Protein AF-A0A0N1EV50-F1 (afdb_monomer_lite)

Sequence (62 aa):
MLNKALLICYRIIATVIILMPLILNVVMRGDVVASFIYVPLLALVLLLIAVYCDDKLVRFIT

Secondary structure (DSSP, 8-state):
-HHHHHHHHHHHHHHHHHHHHHHHHHHHT--HHIIIIIHHHHHHHHHHHHHHHHHHHHHHH-

pLDDT: mean 90.78, std 4.89, range [72.75, 96.06]

Foldseek 3Di:
DVLVVVLVVLVVVLVCVLCVLVVCCVVVVDDPCCNPPVSVVVSVVSVVVSVVVSVVSVVVSD

Structure (mmCIF, N/CA/C/O backbone):
data_AF-A0A0N1EV50-F1
#
_entry.id   AF-A0A0N1EV50-F1
#
loop_
_atom_site.group_PDB
_atom_site.id
_atom_site.type_symbol
_atom_site.label_atom_id
_atom_site.label_alt_id
_atom_site.label_comp_id
_atom_site.label_asym_id
_atom_site.label_entity_id
_atom_site.label_seq_id
_atom_site.pdbx_PDB_ins_code
_atom_site.Cartn_x
_atom_site.Cartn_y
_atom_site.Cartn_z
_atom_site.occupancy
_atom_site.B_iso_or_equiv
_atom_site.auth_seq_id
_atom_site.auth_comp_id
_atom_site.auth_asym_id
_atom_site.auth_atom_id
_atom_site.pdbx_PDB_model_num
ATOM 1 N N . MET A 1 1 ? -8.178 4.476 23.622 1.00 72.75 1 MET A N 1
ATOM 2 C CA . MET A 1 1 ? -7.037 5.247 23.064 1.00 72.75 1 MET A CA 1
ATOM 3 C C . MET A 1 1 ? -6.020 4.342 22.371 1.00 72.75 1 MET A C 1
ATOM 5 O O . MET A 1 1 ? -5.678 4.633 21.233 1.00 72.75 1 MET A O 1
ATOM 9 N N . LEU A 1 2 ? -5.621 3.220 22.984 1.00 81.94 2 LEU A N 1
ATOM 10 C CA . LEU A 1 2 ? -4.695 2.232 22.405 1.00 81.94 2 LEU A CA 1
ATOM 11 C C . LEU A 1 2 ? -5.123 1.700 21.019 1.00 81.94 2 LEU A C 1
ATOM 13 O O . LEU A 1 2 ? -4.333 1.719 20.085 1.00 81.94 2 LEU A O 1
ATOM 17 N N . AS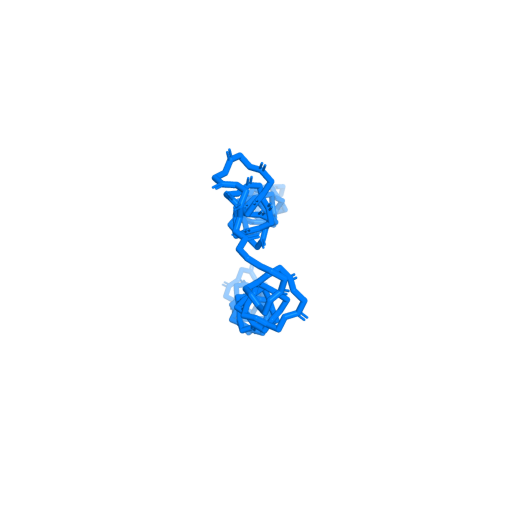N A 1 3 ? -6.398 1.339 20.854 1.00 85.19 3 ASN A N 1
ATOM 18 C CA . ASN A 1 3 ? -6.963 0.845 19.588 1.00 85.19 3 ASN A CA 1
ATOM 19 C C . ASN A 1 3 ? -6.809 1.840 18.423 1.00 85.19 3 ASN A C 1
ATOM 21 O O . ASN A 1 3 ? -6.464 1.458 17.309 1.00 85.19 3 ASN A O 1
ATOM 25 N N . LYS A 1 4 ? -6.999 3.140 18.695 1.00 86.19 4 LYS A N 1
ATOM 26 C CA . LYS A 1 4 ? -6.780 4.201 17.700 1.00 86.19 4 LYS A CA 1
ATOM 27 C C . LYS A 1 4 ? -5.299 4.336 17.343 1.00 86.19 4 LYS A C 1
ATOM 29 O O . LYS A 1 4 ? -4.984 4.500 16.172 1.00 86.19 4 LYS A O 1
ATOM 34 N N . ALA A 1 5 ? -4.404 4.243 18.328 1.00 90.69 5 ALA A N 1
ATOM 35 C CA . ALA A 1 5 ? -2.963 4.287 18.083 1.00 90.69 5 ALA A CA 1
ATOM 36 C C . ALA A 1 5 ? -2.499 3.098 17.223 1.00 90.69 5 ALA A C 1
ATOM 38 O O . ALA A 1 5 ? -1.771 3.299 16.257 1.00 90.69 5 ALA A O 1
ATOM 39 N N . LEU A 1 6 ? -2.990 1.885 17.507 1.00 89.50 6 LEU A N 1
ATOM 40 C CA . LEU A 1 6 ? -2.708 0.685 16.710 1.00 89.50 6 LEU A CA 1
ATOM 41 C C . LEU A 1 6 ? -3.158 0.831 15.249 1.00 89.50 6 LEU A C 1
ATOM 43 O O . LEU A 1 6 ? -2.377 0.546 14.342 1.00 89.50 6 LEU A O 1
ATOM 47 N N . LEU A 1 7 ? -4.374 1.336 15.018 1.00 91.62 7 LEU A N 1
ATOM 48 C CA . LEU A 1 7 ? -4.883 1.607 13.668 1.00 91.62 7 LEU A CA 1
ATOM 49 C C . LEU A 1 7 ? -4.036 2.645 12.920 1.00 91.62 7 LEU A C 1
ATOM 51 O O . LEU A 1 7 ? -3.740 2.465 11.741 1.00 91.62 7 LEU A O 1
ATOM 55 N N . ILE A 1 8 ? -3.615 3.718 13.596 1.00 92.44 8 ILE A N 1
ATOM 56 C CA . ILE A 1 8 ? -2.763 4.752 12.991 1.00 92.44 8 ILE A CA 1
ATOM 57 C C . ILE A 1 8 ? -1.396 4.170 12.611 1.00 92.44 8 ILE A C 1
ATOM 59 O O . ILE A 1 8 ? -0.959 4.351 11.475 1.00 92.44 8 ILE A O 1
ATOM 63 N N . CYS A 1 9 ? -0.748 3.430 13.515 1.00 93.62 9 CYS A N 1
ATOM 64 C CA . CYS A 1 9 ? 0.534 2.779 13.235 1.00 93.62 9 CYS A CA 1
ATOM 65 C C . CYS A 1 9 ? 0.430 1.819 12.044 1.00 93.62 9 CYS A C 1
ATOM 67 O O . CYS A 1 9 ? 1.266 1.871 11.142 1.00 93.62 9 CYS A O 1
ATOM 69 N N . TYR A 1 10 ? -0.620 0.993 12.006 1.00 93.88 10 TYR A N 1
ATOM 70 C CA . TYR A 1 10 ? -0.885 0.099 10.882 1.00 93.88 10 TYR A CA 1
ATOM 71 C C . TYR A 1 10 ? -1.005 0.863 9.556 1.00 93.88 10 TYR A C 1
ATOM 73 O O . TYR A 1 10 ? -0.328 0.519 8.588 1.00 93.88 10 TYR A O 1
ATOM 81 N N . ARG A 1 11 ? -1.806 1.936 9.512 1.00 93.31 11 ARG A N 1
ATOM 82 C CA . ARG A 1 11 ? -2.021 2.726 8.288 1.00 93.31 11 ARG A CA 1
ATOM 83 C C . ARG A 1 11 ? -0.748 3.396 7.783 1.00 93.31 11 ARG A C 1
ATOM 85 O O . ARG A 1 11 ? -0.529 3.438 6.573 1.00 93.31 11 ARG A O 1
ATOM 92 N N . ILE A 1 12 ? 0.111 3.874 8.685 1.00 96.06 12 ILE A N 1
ATOM 93 C CA . ILE A 1 12 ? 1.419 4.437 8.320 1.00 96.06 12 ILE A CA 1
ATOM 94 C C . ILE A 1 12 ? 2.288 3.359 7.662 1.00 96.06 12 ILE A C 1
ATOM 96 O O . ILE A 1 12 ? 2.792 3.571 6.561 1.00 96.06 12 ILE A O 1
ATOM 100 N N . ILE A 1 13 ? 2.410 2.185 8.289 1.00 94.88 13 ILE A N 1
ATOM 101 C CA . ILE A 1 13 ? 3.207 1.069 7.755 1.00 94.88 13 ILE A CA 1
ATOM 102 C C . ILE A 1 13 ? 2.663 0.613 6.396 1.00 94.88 13 ILE A C 1
ATOM 104 O O . ILE A 1 13 ? 3.428 0.475 5.442 1.00 94.88 13 ILE A O 1
ATOM 108 N N . ALA A 1 14 ? 1.345 0.435 6.278 1.00 94.69 14 ALA A N 1
ATOM 109 C CA . ALA A 1 14 ? 0.704 0.037 5.029 1.00 94.69 14 ALA A CA 1
ATOM 110 C C . ALA A 1 14 ? 0.971 1.049 3.903 1.00 94.69 14 ALA A C 1
ATOM 112 O O . ALA A 1 14 ? 1.315 0.657 2.791 1.00 94.69 14 ALA A O 1
ATOM 113 N N . THR A 1 15 ? 0.900 2.349 4.201 1.00 94.62 15 THR A N 1
ATOM 114 C CA . THR A 1 15 ? 1.189 3.411 3.224 1.00 94.62 15 THR A CA 1
ATOM 115 C C . THR A 1 15 ? 2.640 3.354 2.744 1.00 94.62 15 THR A C 1
ATOM 117 O O . THR A 1 15 ? 2.894 3.447 1.545 1.00 94.62 15 THR A O 1
ATOM 120 N N . VAL A 1 16 ? 3.596 3.143 3.655 1.00 95.00 16 VAL A N 1
ATOM 121 C CA . VAL A 1 16 ? 5.019 2.998 3.299 1.00 95.00 16 VAL A CA 1
ATOM 122 C C . VAL A 1 16 ? 5.237 1.793 2.382 1.00 95.00 16 VAL A C 1
ATOM 124 O O . VAL A 1 16 ? 5.939 1.912 1.379 1.00 95.00 16 VAL A O 1
ATOM 127 N N . ILE A 1 17 ? 4.599 0.656 2.676 1.00 94.50 17 ILE A N 1
ATOM 128 C CA . ILE A 1 17 ? 4.686 -0.555 1.846 1.00 94.50 17 ILE A CA 1
ATOM 129 C C . ILE A 1 17 ? 4.112 -0.305 0.445 1.00 94.50 17 ILE A C 1
ATOM 131 O O . ILE A 1 17 ? 4.739 -0.678 -0.543 1.00 94.50 17 ILE A O 1
ATOM 135 N N . ILE A 1 18 ? 2.957 0.358 0.340 1.00 94.62 18 ILE A N 1
ATOM 136 C CA . ILE A 1 18 ? 2.324 0.673 -0.953 1.00 94.62 18 ILE A CA 1
ATOM 137 C C . ILE A 1 18 ? 3.200 1.618 -1.789 1.00 94.62 18 ILE A C 1
ATOM 139 O O . ILE A 1 18 ? 3.265 1.480 -3.010 1.00 94.62 18 ILE A O 1
ATOM 143 N N . LEU A 1 19 ? 3.894 2.563 -1.149 1.00 93.56 19 LEU A N 1
ATOM 144 C CA . LEU A 1 19 ? 4.784 3.512 -1.828 1.00 93.56 19 LEU A CA 1
ATOM 145 C C . LEU A 1 19 ? 6.148 2.915 -2.197 1.00 93.56 19 LEU A C 1
ATOM 147 O O . LEU A 1 19 ? 6.800 3.414 -3.115 1.00 93.56 19 LEU A O 1
ATOM 151 N N . MET A 1 20 ? 6.581 1.849 -1.523 1.00 92.88 20 MET A N 1
ATOM 152 C CA . MET A 1 20 ? 7.861 1.178 -1.760 1.00 92.88 20 MET A CA 1
ATOM 153 C C . MET A 1 20 ? 8.150 0.859 -3.240 1.00 92.88 20 MET A C 1
ATOM 155 O O . MET A 1 20 ? 9.230 1.231 -3.702 1.00 92.88 20 MET A O 1
ATOM 159 N N . PRO A 1 21 ? 7.244 0.244 -4.029 1.00 90.75 21 PRO A N 1
ATOM 160 C CA . PRO A 1 21 ? 7.500 -0.003 -5.449 1.00 90.75 21 PRO A CA 1
ATOM 161 C C . PRO A 1 21 ? 7.712 1.276 -6.260 1.00 90.75 21 PRO A C 1
ATOM 163 O O . PRO A 1 21 ? 8.511 1.281 -7.193 1.00 90.75 21 PRO A O 1
ATOM 166 N N . LEU A 1 22 ? 7.053 2.374 -5.883 1.00 90.94 22 LEU A N 1
ATOM 167 C CA . LEU A 1 22 ? 7.232 3.669 -6.532 1.00 90.94 22 LEU A CA 1
ATOM 168 C C . LEU A 1 22 ? 8.632 4.231 -6.248 1.00 90.94 22 LEU A C 1
ATOM 170 O O . LEU A 1 22 ? 9.332 4.660 -7.163 1.00 90.94 22 LEU A O 1
ATOM 174 N N . ILE A 1 23 ? 9.055 4.175 -4.981 1.00 91.50 23 ILE A N 1
ATOM 175 C CA . ILE A 1 23 ? 10.380 4.630 -4.538 1.00 91.50 23 ILE A CA 1
ATOM 176 C C . ILE A 1 23 ? 11.476 3.813 -5.230 1.00 91.50 23 ILE A C 1
ATOM 178 O O . ILE A 1 23 ? 12.413 4.385 -5.787 1.00 91.50 23 ILE A O 1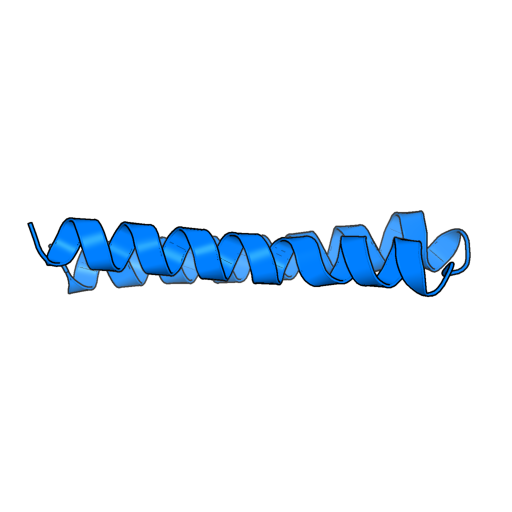
ATOM 182 N N . LEU A 1 24 ? 11.339 2.484 -5.250 1.00 90.06 24 LEU A N 1
ATOM 183 C CA . LEU A 1 24 ? 12.291 1.595 -5.919 1.00 90.06 24 LEU A CA 1
ATOM 184 C C . LEU A 1 24 ? 12.382 1.886 -7.417 1.00 90.06 24 LEU A C 1
ATOM 186 O O . LEU A 1 24 ? 13.485 1.924 -7.959 1.00 90.06 24 LEU A O 1
ATOM 190 N N . ASN A 1 25 ? 11.252 2.158 -8.071 1.00 90.75 25 ASN A N 1
ATOM 191 C CA . ASN A 1 25 ? 11.238 2.493 -9.490 1.00 90.75 25 ASN A CA 1
ATOM 192 C C . ASN A 1 25 ? 12.007 3.786 -9.804 1.00 90.75 25 ASN A C 1
ATOM 194 O O . ASN A 1 25 ? 12.727 3.851 -10.801 1.00 90.75 25 ASN A O 1
ATOM 198 N N . VAL A 1 26 ? 11.898 4.797 -8.935 1.00 88.69 26 VAL A N 1
ATOM 199 C CA . VAL A 1 26 ? 12.641 6.061 -9.072 1.00 88.69 26 VAL A CA 1
ATOM 200 C C . VAL A 1 26 ? 14.141 5.856 -8.845 1.00 88.69 26 VAL A C 1
ATOM 202 O O . VAL A 1 26 ? 14.950 6.384 -9.608 1.00 88.69 26 VAL A O 1
ATOM 205 N N . VAL A 1 27 ? 14.525 5.082 -7.825 1.00 89.88 27 VAL A N 1
ATOM 206 C CA . VAL A 1 27 ? 15.940 4.862 -7.471 1.00 89.88 27 VAL A CA 1
ATOM 207 C C . VAL A 1 27 ? 16.651 3.985 -8.501 1.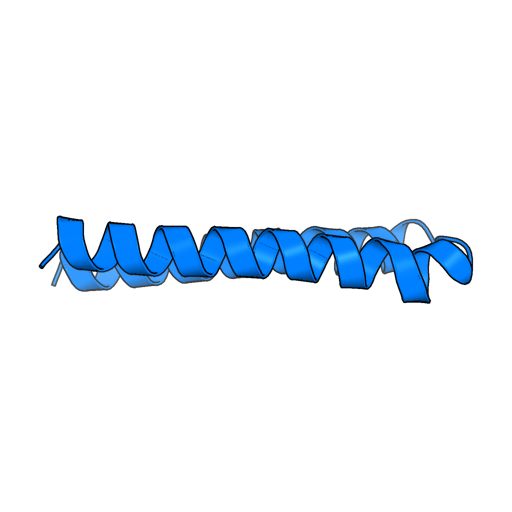00 89.88 27 VAL A C 1
ATOM 209 O O . VAL A 1 27 ? 17.766 4.302 -8.910 1.00 89.88 27 VAL A O 1
ATOM 212 N N . MET A 1 28 ? 16.013 2.898 -8.940 1.00 86.44 28 MET A N 1
ATOM 213 C CA . MET A 1 28 ? 16.624 1.925 -9.852 1.00 86.44 28 MET A CA 1
ATOM 214 C C . MET A 1 28 ? 16.458 2.286 -11.335 1.00 86.44 28 MET A C 1
ATOM 216 O O . MET A 1 28 ? 17.010 1.584 -12.175 1.00 86.44 28 MET A O 1
ATOM 220 N N . ARG A 1 29 ? 15.736 3.376 -11.653 1.00 82.19 29 ARG A N 1
ATOM 221 C CA . ARG A 1 29 ? 15.439 3.844 -13.021 1.00 82.19 29 ARG A CA 1
ATOM 222 C C . ARG A 1 29 ? 14.958 2.705 -13.923 1.00 82.19 29 ARG A C 1
ATOM 224 O O . ARG A 1 29 ? 15.607 2.360 -14.906 1.00 82.19 29 ARG A O 1
ATOM 231 N N . GLY A 1 30 ? 13.823 2.115 -13.556 1.00 77.12 30 GLY A N 1
ATOM 232 C CA . GLY A 1 30 ? 13.203 1.061 -14.354 1.00 77.12 30 GLY A CA 1
ATOM 233 C C . GLY A 1 30 ? 12.814 1.547 -15.753 1.00 77.12 30 GLY A C 1
ATOM 234 O O . GLY A 1 30 ? 12.468 2.714 -15.944 1.00 77.12 30 GLY A O 1
ATOM 235 N N . ASP A 1 31 ? 12.824 0.635 -16.726 1.00 86.50 31 ASP A N 1
ATOM 236 C CA . ASP A 1 31 ? 12.365 0.919 -18.087 1.00 86.50 31 ASP A CA 1
ATOM 237 C C . ASP A 1 31 ? 10.927 1.459 -18.113 1.00 86.50 31 ASP A C 1
ATOM 239 O O . ASP A 1 31 ? 10.134 1.265 -17.184 1.00 86.50 31 ASP A O 1
ATOM 243 N N . VAL A 1 32 ? 10.559 2.110 -19.220 1.00 88.06 32 VAL A N 1
ATOM 244 C CA . VAL A 1 32 ? 9.244 2.750 -19.408 1.00 88.06 32 VAL A CA 1
ATOM 245 C C . VAL A 1 32 ? 8.096 1.782 -19.094 1.00 88.06 32 VAL A C 1
ATOM 247 O O . VAL A 1 32 ? 7.157 2.139 -18.388 1.00 88.06 32 VAL A O 1
ATOM 250 N N . VAL A 1 33 ? 8.195 0.526 -19.537 1.00 90.12 33 VAL A N 1
ATOM 251 C CA . VAL A 1 33 ? 7.169 -0.499 -19.278 1.00 90.12 33 VAL A CA 1
ATOM 252 C C . VAL A 1 33 ? 7.026 -0.788 -17.779 1.00 90.12 33 VAL A C 1
ATOM 254 O O . VAL A 1 33 ? 5.909 -0.8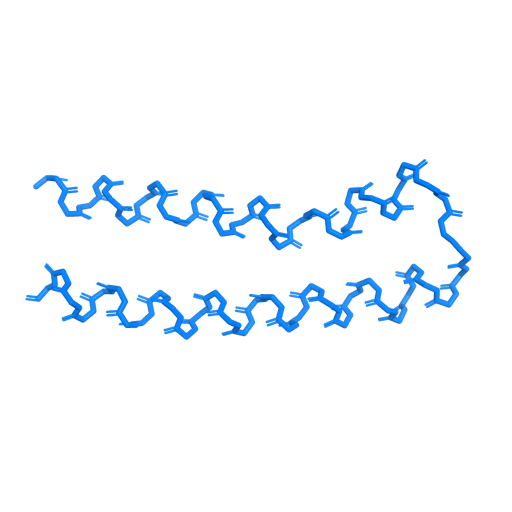76 -17.270 1.00 90.12 33 VAL A O 1
ATOM 257 N N . ALA A 1 34 ? 8.137 -0.886 -17.046 1.00 87.38 34 ALA A N 1
ATOM 258 C CA . ALA A 1 34 ? 8.105 -1.107 -15.603 1.00 87.38 34 ALA A CA 1
ATOM 259 C C . ALA A 1 34 ? 7.518 0.082 -14.848 1.00 87.38 34 ALA A C 1
ATOM 261 O O . ALA A 1 34 ? 6.668 -0.107 -13.977 1.00 87.38 34 ALA A O 1
ATOM 262 N N . SER A 1 35 ? 7.896 1.290 -15.252 1.00 88.31 35 SER A N 1
ATOM 263 C CA . SER A 1 35 ? 7.433 2.527 -14.630 1.00 88.31 35 SER A CA 1
ATOM 264 C C . SER A 1 35 ? 5.936 2.779 -14.819 1.00 88.31 35 SER A C 1
ATOM 266 O O . SER A 1 35 ? 5.273 3.221 -13.882 1.00 88.31 35 SER A O 1
ATOM 268 N N . PHE A 1 36 ? 5.394 2.505 -16.010 1.00 88.69 36 PHE A N 1
ATOM 269 C CA . PHE A 1 36 ? 3.997 2.815 -16.336 1.00 88.69 36 PHE A CA 1
ATOM 270 C C . PHE A 1 36 ? 3.026 1.659 -16.102 1.00 88.69 36 PHE A C 1
ATOM 272 O O . PHE A 1 36 ? 1.847 1.909 -15.863 1.00 88.69 36 PHE A O 1
ATOM 279 N N . ILE A 1 37 ? 3.491 0.410 -16.180 1.00 91.69 37 ILE A N 1
ATOM 280 C CA . ILE A 1 37 ? 2.615 -0.763 -16.094 1.00 91.69 37 ILE A CA 1
ATOM 281 C C . ILE A 1 37 ? 2.875 -1.515 -14.796 1.00 91.69 37 ILE A C 1
ATOM 283 O O . ILE A 1 37 ? 2.000 -1.555 -13.936 1.00 91.69 37 ILE A O 1
ATOM 287 N N . TYR A 1 38 ? 4.070 -2.082 -14.615 1.00 90.00 38 TYR A N 1
ATOM 288 C CA . TYR A 1 38 ? 4.311 -3.012 -13.507 1.00 90.00 38 TYR A CA 1
ATOM 289 C C . TYR A 1 38 ? 4.244 -2.345 -12.129 1.00 90.00 38 TYR A C 1
ATOM 291 O O . TYR A 1 38 ? 3.625 -2.892 -11.218 1.00 90.00 38 TYR A O 1
ATOM 299 N N . VAL A 1 39 ? 4.835 -1.161 -11.971 1.00 93.06 39 VAL A N 1
ATOM 300 C CA . VAL A 1 39 ? 4.899 -0.459 -10.680 1.00 93.06 39 VAL A CA 1
ATOM 301 C C . VAL A 1 39 ? 3.514 0.003 -10.209 1.00 93.06 39 VAL A C 1
ATOM 303 O O . VAL A 1 39 ? 3.152 -0.327 -9.076 1.00 93.06 39 VAL A O 1
ATOM 306 N N . PRO A 1 40 ? 2.687 0.672 -11.041 1.00 92.50 40 PRO A N 1
ATOM 307 C CA . PRO A 1 40 ? 1.311 0.992 -10.672 1.00 92.50 40 PRO A CA 1
ATOM 308 C C . PRO A 1 40 ? 0.454 -0.248 -10.405 1.00 92.50 40 PRO A C 1
ATOM 310 O O . PRO A 1 40 ? -0.326 -0.248 -9.454 1.00 92.50 40 PRO A O 1
ATOM 313 N N . LEU A 1 41 ? 0.613 -1.319 -11.194 1.00 94.56 41 LEU A N 1
ATOM 314 C CA . LEU A 1 41 ? -0.146 -2.558 -10.993 1.00 94.56 41 LEU A CA 1
ATOM 315 C C . LEU A 1 41 ? 0.201 -3.214 -9.649 1.00 94.56 41 LEU A C 1
ATOM 317 O O . LEU A 1 41 ? -0.685 -3.657 -8.922 1.00 94.56 41 LEU A O 1
ATOM 321 N N . LEU A 1 42 ? 1.485 -3.240 -9.290 1.00 94.00 42 LEU A N 1
ATOM 322 C CA . LEU A 1 42 ? 1.940 -3.801 -8.021 1.00 94.00 42 LEU A CA 1
ATOM 323 C C . LEU A 1 42 ? 1.487 -2.943 -6.832 1.00 94.00 42 LEU A C 1
ATOM 325 O O . LEU A 1 42 ? 1.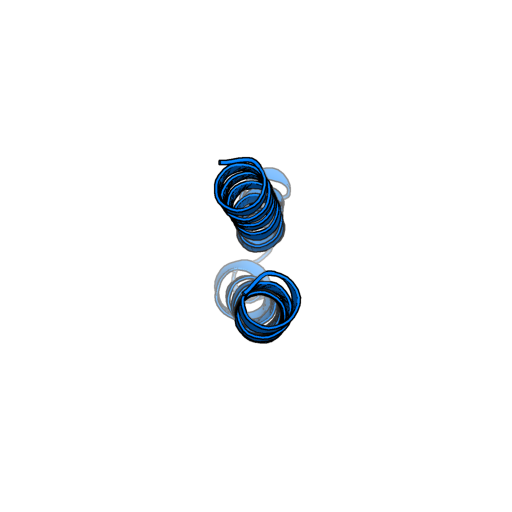017 -3.487 -5.832 1.00 94.00 42 LEU A O 1
ATOM 329 N N . ALA A 1 43 ? 1.540 -1.614 -6.960 1.00 94.38 43 ALA A N 1
ATOM 330 C CA . AL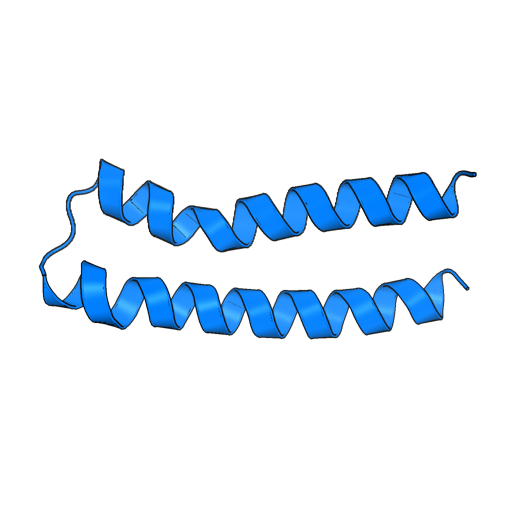A A 1 43 ? 0.978 -0.700 -5.967 1.00 94.38 43 ALA A CA 1
ATOM 331 C C . ALA A 1 43 ? -0.539 -0.901 -5.796 1.00 94.38 43 ALA A C 1
ATOM 333 O O . ALA A 1 43 ? -1.032 -0.885 -4.670 1.00 94.38 43 ALA A O 1
ATOM 334 N N . LEU A 1 44 ? -1.274 -1.158 -6.885 1.00 95.19 44 LEU A N 1
ATOM 335 C CA . LEU A 1 44 ? -2.708 -1.450 -6.842 1.00 95.19 44 LEU A CA 1
ATOM 336 C C . LEU A 1 44 ? -3.000 -2.753 -6.085 1.00 95.19 44 LEU A C 1
ATOM 338 O O . LEU A 1 44 ? -3.893 -2.786 -5.241 1.00 95.19 44 LEU A O 1
ATOM 342 N N . VAL A 1 45 ? -2.235 -3.816 -6.343 1.00 96.00 45 VAL A N 1
ATOM 343 C CA . VAL A 1 45 ? -2.380 -5.088 -5.615 1.00 96.00 45 VAL A CA 1
ATOM 344 C C . VAL A 1 45 ? -2.092 -4.895 -4.124 1.00 96.00 45 VAL A C 1
ATOM 346 O O . VAL A 1 45 ? -2.881 -5.336 -3.288 1.00 96.00 45 VAL A O 1
ATOM 349 N N . LEU A 1 46 ? -1.013 -4.186 -3.777 1.00 95.38 46 LEU A N 1
ATOM 350 C CA . LEU A 1 46 ? -0.690 -3.860 -2.384 1.00 95.38 46 LEU A CA 1
ATOM 351 C C . LEU A 1 46 ? -1.791 -3.027 -1.719 1.00 95.38 46 LEU A C 1
ATOM 353 O O . LEU A 1 46 ? -2.131 -3.279 -0.564 1.00 95.38 46 LEU A O 1
ATOM 357 N N . LEU A 1 47 ? -2.381 -2.077 -2.448 1.00 95.75 47 LEU A N 1
ATOM 358 C CA . LEU A 1 47 ? -3.495 -1.266 -1.966 1.00 95.75 47 LEU A CA 1
ATOM 359 C C . LEU A 1 47 ? -4.727 -2.128 -1.667 1.00 95.75 47 LEU A C 1
ATOM 361 O O . LEU A 1 47 ? -5.319 -1.983 -0.601 1.00 95.75 47 LEU A O 1
ATOM 365 N N . LEU A 1 48 ? -5.095 -3.048 -2.563 1.00 96.00 48 LEU A N 1
ATOM 366 C CA . LEU A 1 48 ? -6.225 -3.960 -2.346 1.00 96.00 48 LEU A CA 1
ATOM 367 C C . LEU A 1 48 ? -6.013 -4.839 -1.109 1.00 96.00 48 LEU A C 1
ATOM 369 O O . LEU A 1 48 ? -6.925 -4.991 -0.295 1.00 96.00 48 LEU A O 1
ATOM 373 N N . ILE A 1 49 ? -4.799 -5.370 -0.935 1.00 95.06 49 ILE A N 1
ATOM 374 C CA . ILE A 1 49 ? -4.431 -6.152 0.253 1.00 95.06 49 ILE A CA 1
ATOM 375 C C . ILE A 1 49 ? -4.526 -5.285 1.513 1.00 95.06 49 ILE A C 1
ATOM 377 O O . ILE A 1 49 ? -5.096 -5.720 2.514 1.00 95.06 49 ILE A O 1
ATOM 381 N N . ALA A 1 50 ? -4.007 -4.057 1.474 1.00 94.62 50 ALA A N 1
ATOM 382 C CA . ALA A 1 50 ? -4.062 -3.141 2.607 1.00 94.62 50 ALA A CA 1
ATOM 383 C C . ALA A 1 50 ? -5.505 -2.783 2.987 1.00 94.62 50 ALA A C 1
ATOM 385 O O . ALA A 1 50 ? -5.839 -2.810 4.164 1.00 94.62 50 ALA A O 1
ATOM 386 N N . VAL A 1 51 ? -6.385 -2.525 2.017 1.00 94.88 51 VAL A N 1
ATOM 387 C CA . VAL A 1 51 ? -7.806 -2.243 2.282 1.00 94.88 51 VAL A CA 1
ATOM 388 C C . VAL A 1 51 ? -8.509 -3.453 2.899 1.00 94.88 51 VAL A C 1
ATOM 390 O O . VAL A 1 51 ? -9.242 -3.303 3.876 1.00 94.88 51 VAL A O 1
ATOM 393 N N . TYR A 1 52 ? -8.263 -4.659 2.379 1.00 94.94 52 TYR A N 1
ATOM 394 C CA . TYR A 1 52 ? -8.823 -5.886 2.952 1.00 94.94 52 TYR A CA 1
ATOM 395 C C . TYR A 1 52 ? -8.361 -6.108 4.401 1.00 94.94 52 TYR A C 1
ATOM 397 O O . TYR A 1 52 ? -9.158 -6.453 5.277 1.00 94.94 52 TYR A O 1
ATOM 405 N N . CYS A 1 53 ? -7.074 -5.881 4.667 1.00 93.00 53 CYS A N 1
ATOM 406 C CA . CYS A 1 53 ? -6.510 -5.975 6.006 1.00 93.00 53 CYS A CA 1
ATOM 407 C C . CYS A 1 53 ? -7.020 -4.865 6.943 1.00 93.00 53 CYS A C 1
ATOM 409 O O . CYS A 1 53 ? -7.265 -5.166 8.108 1.00 93.00 53 CYS A O 1
ATOM 411 N N . ASP A 1 54 ? -7.232 -3.630 6.466 1.00 92.75 54 ASP A N 1
ATOM 412 C CA . ASP A 1 54 ? -7.800 -2.528 7.265 1.00 92.75 54 ASP A CA 1
ATOM 413 C C . ASP A 1 54 ? -9.219 -2.880 7.739 1.00 92.75 54 ASP A C 1
ATOM 415 O O . ASP A 1 54 ? -9.488 -2.790 8.935 1.00 92.75 54 ASP A O 1
ATOM 419 N N . ASP A 1 55 ? -10.093 -3.391 6.858 1.00 92.69 55 ASP A N 1
ATOM 420 C CA . ASP A 1 55 ? -11.452 -3.822 7.247 1.00 92.69 55 ASP A CA 1
ATOM 421 C C . ASP A 1 55 ? -11.412 -4.949 8.293 1.00 92.69 55 ASP A C 1
ATOM 423 O O . ASP A 1 55 ? -12.112 -4.905 9.309 1.00 92.69 55 ASP A O 1
ATOM 427 N N . LYS A 1 56 ? -10.535 -5.943 8.103 1.00 92.25 56 LYS A N 1
ATOM 428 C CA . LYS A 1 56 ? -10.342 -7.022 9.085 1.00 92.25 56 LYS A CA 1
ATOM 429 C C . LYS A 1 56 ? -9.824 -6.505 10.426 1.00 92.25 56 LYS A C 1
ATOM 431 O O . LYS A 1 56 ? -10.305 -6.950 11.467 1.00 92.25 56 LYS A O 1
ATOM 436 N N . LEU A 1 57 ? -8.868 -5.580 10.409 1.00 90.75 57 LEU A N 1
ATOM 437 C CA . LEU A 1 57 ? -8.262 -5.020 11.613 1.00 90.75 57 LEU A CA 1
ATOM 438 C C . LEU A 1 57 ? -9.267 -4.169 12.394 1.00 90.75 57 LEU A C 1
ATOM 440 O O . LEU A 1 57 ? -9.372 -4.314 13.610 1.00 90.75 57 LEU A O 1
ATOM 444 N N . VAL A 1 58 ? -10.048 -3.333 11.705 1.00 91.88 58 VAL A N 1
ATOM 445 C CA . VAL A 1 58 ? -11.102 -2.517 12.325 1.00 91.88 58 VAL A CA 1
ATOM 446 C C . VAL A 1 58 ? -12.141 -3.401 13.016 1.00 91.88 58 VAL A C 1
ATOM 448 O O . VAL A 1 58 ? -12.482 -3.121 14.165 1.00 91.88 58 VAL A O 1
ATOM 451 N N . ARG A 1 59 ? -12.585 -4.488 12.368 1.00 90.38 59 ARG A N 1
ATOM 452 C CA . ARG A 1 59 ? -13.536 -5.458 12.949 1.00 90.38 59 ARG A CA 1
ATOM 453 C C . ARG A 1 59 ? -12.971 -6.277 14.107 1.00 90.38 59 ARG A C 1
ATOM 455 O O . ARG A 1 59 ? -13.737 -6.776 14.914 1.00 90.38 59 ARG A O 1
ATOM 462 N N . PHE A 1 60 ? -11.658 -6.492 14.157 1.00 87.56 60 PHE A N 1
ATOM 463 C CA . PHE A 1 60 ? -11.031 -7.220 15.264 1.00 87.56 60 PHE A CA 1
ATOM 464 C C . PHE A 1 60 ? -10.854 -6.334 16.504 1.00 87.56 60 PHE A C 1
ATOM 466 O O . PHE A 1 60 ? -10.857 -6.816 17.633 1.00 87.56 60 PHE A O 1
ATOM 473 N N . ILE A 1 61 ? -10.657 -5.035 16.281 1.00 84.56 61 ILE A N 1
ATOM 474 C CA . ILE A 1 61 ? -10.351 -4.045 17.317 1.00 84.56 61 ILE A CA 1
ATOM 475 C C . ILE A 1 61 ? -11.620 -3.370 17.888 1.00 84.56 61 ILE A C 1
ATOM 477 O O . ILE A 1 61 ? -11.550 -2.799 18.982 1.00 84.56 61 ILE A O 1
ATOM 481 N N . THR A 1 62 ? -12.742 -3.404 17.161 1.00 75.50 62 THR A N 1
ATOM 482 C CA . THR A 1 62 ? -14.037 -2.786 17.522 1.00 75.50 62 THR A CA 1
ATOM 483 C C . THR A 1 62 ? -15.056 -3.855 17.868 1.00 75.50 62 THR A C 1
ATOM 485 O O . THR A 1 62 ? -15.713 -3.698 18.919 1.00 75.50 62 THR A O 1
#

Radius of gyration: 14.43 Å; chains: 1; bounding box: 31×13×42 Å

Organism: NCBI:txid187330